Protein AF-A0A800F905-F1 (afdb_monomer_lite)

Foldseek 3Di:
DPDPVVLVVLLVVCCVQQNPVQALQWWKWKAAPQVLFIDTHRDSVSVSVVCVVSVVRHHIDIDQFTFGQVVQLVVQCVVPNDVPSPCRNTRGDLQGTFWHFFEKDDQFADDPPDPDPPHHPDLVVVVVVQVPDPDHFPDWDQDPGGTITGHGDPGIDGDPDPVVSVVVVVVNVVD

Sequence (175 aa):
MGNNADAAAVREFLQGTFGDAVTNKSQLVLWSARDKRSRWTSSIDEAVVAVGEISRISDPYYGCCLQDRDAAEEERKLRTGKDRAAMEFCRGYAATTRVVPGIWLDLDVANDSHEKLGLPTTMHDVQKILDALPLKPTWIVKTGGGLHVYWLFQEPWVLESDIERRRAAGLGQEW

pLDDT: mean 87.93, std 13.61, range [29.62, 98.75]

Radius of gyration: 17.07 Å; chains: 1; bounding box: 42×42×47 Å

Structure (mmCIF, N/CA/C/O backbone):
data_AF-A0A800F905-F1
#
_entry.id   AF-A0A800F905-F1
#
loop_
_atom_site.group_PDB
_atom_site.id
_atom_site.type_symbol
_atom_site.label_atom_id
_atom_site.label_alt_id
_atom_site.label_comp_id
_atom_site.label_asym_id
_atom_site.label_entity_id
_atom_site.label_seq_id
_atom_site.pdbx_PDB_ins_code
_atom_site.Cartn_x
_atom_site.Cartn_y
_atom_site.Cartn_z
_atom_site.occupancy
_atom_site.B_iso_or_equiv
_atom_site.auth_seq_id
_atom_site.auth_comp_id
_atom_site.auth_asym_id
_atom_site.auth_atom_id
_atom_site.pdbx_PDB_model_num
ATOM 1 N N . MET A 1 1 ? 12.543 23.864 -10.572 1.00 29.62 1 MET A N 1
ATOM 2 C CA . MET A 1 1 ? 11.575 23.544 -11.648 1.00 29.62 1 MET A CA 1
ATOM 3 C C . MET A 1 1 ? 11.191 22.056 -11.694 1.00 29.62 1 MET A C 1
ATOM 5 O O . MET A 1 1 ? 10.573 21.649 -12.663 1.00 29.62 1 MET A O 1
ATOM 9 N N . GLY A 1 2 ? 11.448 21.259 -10.646 1.00 44.59 2 GLY A N 1
ATOM 10 C CA . GLY A 1 2 ? 10.770 19.971 -10.439 1.00 44.59 2 GLY A CA 1
ATOM 11 C C . GLY A 1 2 ? 9.712 20.173 -9.361 1.00 44.59 2 GLY A C 1
ATOM 12 O O . GLY A 1 2 ? 10.080 20.560 -8.257 1.00 44.59 2 GLY A O 1
ATOM 13 N N . ASN A 1 3 ? 8.423 20.100 -9.707 1.00 53.03 3 ASN A N 1
ATOM 14 C CA . ASN A 1 3 ? 7.355 19.992 -8.697 1.00 53.03 3 ASN A CA 1
ATOM 15 C C . ASN A 1 3 ? 5.968 19.660 -9.276 1.00 53.03 3 ASN A C 1
ATOM 17 O O . ASN A 1 3 ? 5.145 19.111 -8.561 1.00 53.03 3 ASN A O 1
ATOM 21 N N . ASN A 1 4 ? 5.684 19.973 -10.548 1.00 53.94 4 ASN A N 1
ATOM 22 C CA . ASN A 1 4 ? 4.367 19.665 -11.139 1.00 53.94 4 ASN A CA 1
ATOM 23 C C . ASN A 1 4 ? 4.328 18.336 -11.904 1.00 53.94 4 ASN A C 1
ATOM 25 O O . ASN A 1 4 ? 3.322 17.637 -11.839 1.00 53.94 4 ASN A O 1
ATOM 29 N N . ALA A 1 5 ? 5.409 17.975 -12.605 1.00 55.31 5 ALA A N 1
ATOM 30 C CA . ALA A 1 5 ? 5.484 16.708 -13.337 1.00 55.31 5 ALA A CA 1
ATOM 31 C C . ALA A 1 5 ? 5.469 15.496 -12.387 1.00 55.31 5 ALA A C 1
ATOM 33 O O . ALA A 1 5 ? 4.749 14.534 -12.638 1.00 55.31 5 ALA A O 1
ATOM 34 N N . ASP A 1 6 ? 6.169 15.593 -11.252 1.00 80.75 6 ASP A N 1
ATOM 35 C CA . ASP A 1 6 ? 6.232 14.510 -10.264 1.00 80.75 6 ASP A CA 1
ATOM 36 C C . ASP A 1 6 ? 4.891 14.320 -9.543 1.00 80.75 6 ASP A C 1
ATOM 38 O O . ASP A 1 6 ? 4.430 13.197 -9.374 1.00 80.75 6 ASP A O 1
ATOM 42 N N . ALA A 1 7 ? 4.201 15.411 -9.189 1.00 88.12 7 ALA A N 1
ATOM 43 C CA . ALA A 1 7 ? 2.890 15.332 -8.544 1.00 88.12 7 ALA A CA 1
ATOM 44 C C . ALA A 1 7 ? 1.809 14.745 -9.471 1.00 88.12 7 ALA A C 1
ATOM 46 O O . ALA A 1 7 ? 0.952 13.988 -9.013 1.00 88.12 7 ALA A O 1
ATOM 47 N N . ALA A 1 8 ? 1.851 15.070 -10.768 1.00 93.75 8 ALA A N 1
ATOM 48 C CA . ALA A 1 8 ? 0.933 14.508 -11.756 1.00 93.75 8 ALA A CA 1
ATOM 49 C C . ALA A 1 8 ? 1.168 13.003 -11.959 1.00 93.75 8 ALA A C 1
ATOM 51 O O . ALA A 1 8 ? 0.205 12.242 -11.933 1.00 93.75 8 ALA A O 1
ATOM 52 N N . ALA A 1 9 ? 2.429 12.571 -12.073 1.00 92.25 9 ALA A N 1
ATOM 53 C CA . ALA A 1 9 ? 2.778 11.155 -12.199 1.00 92.25 9 ALA A CA 1
ATOM 54 C C . ALA A 1 9 ? 2.415 10.353 -10.936 1.00 92.25 9 ALA A C 1
ATOM 56 O O . ALA A 1 9 ? 1.844 9.269 -11.031 1.00 92.25 9 ALA A O 1
ATOM 57 N N . VAL A 1 10 ? 2.677 10.904 -9.743 1.00 94.75 10 VAL A N 1
ATOM 58 C CA . VAL A 1 10 ? 2.253 10.296 -8.468 1.00 94.75 10 VAL A CA 1
ATOM 59 C C . VAL A 1 10 ? 0.737 10.145 -8.430 1.00 94.75 10 VAL A C 1
ATOM 61 O O . VAL A 1 10 ? 0.235 9.079 -8.083 1.00 94.75 10 VAL A O 1
ATOM 64 N N . ARG A 1 11 ? -0.005 11.191 -8.805 1.00 97.38 11 ARG A N 1
ATOM 65 C CA . ARG A 1 11 ? -1.466 11.130 -8.863 1.00 97.38 11 ARG A CA 1
ATOM 66 C C . ARG A 1 11 ? -1.944 10.068 -9.839 1.00 97.38 11 ARG A C 1
ATOM 68 O O . ARG A 1 11 ? -2.805 9.286 -9.463 1.00 97.38 11 ARG A O 1
ATOM 75 N N . GLU A 1 12 ? -1.426 10.056 -11.062 1.00 97.06 12 GLU A N 1
ATOM 76 C CA . GLU A 1 12 ? -1.796 9.080 -12.090 1.00 97.06 12 GLU A CA 1
ATOM 77 C C . GLU A 1 12 ? -1.592 7.653 -11.580 1.00 97.06 12 GLU A C 1
ATOM 79 O O . GLU A 1 12 ? -2.511 6.839 -11.638 1.00 97.06 12 GLU A O 1
ATOM 84 N N . PHE A 1 13 ? -0.430 7.386 -10.986 1.00 96.50 13 PHE A N 1
ATOM 85 C CA . PHE A 1 13 ? -0.116 6.087 -10.414 1.00 96.50 13 PHE A CA 1
ATOM 86 C C . PHE A 1 13 ? -1.064 5.705 -9.264 1.00 96.50 13 PHE A C 1
ATOM 88 O O . PHE A 1 13 ? -1.644 4.618 -9.273 1.00 96.50 13 PHE A O 1
ATOM 95 N N . LEU A 1 14 ? -1.259 6.587 -8.276 1.00 97.31 14 LEU A N 1
ATOM 96 C CA . LEU A 1 14 ? -2.111 6.295 -7.118 1.00 97.31 14 LEU A CA 1
ATOM 97 C C . LEU A 1 14 ? -3.590 6.174 -7.511 1.00 97.31 14 LEU A C 1
ATOM 99 O O . LEU A 1 14 ? -4.277 5.272 -7.031 1.00 97.31 14 LEU A O 1
ATOM 103 N N . GLN A 1 15 ? -4.073 7.035 -8.410 1.00 97.75 15 GLN A N 1
ATOM 104 C CA . GLN A 1 15 ? -5.433 6.977 -8.948 1.00 97.75 15 GLN A CA 1
ATOM 105 C C . GLN A 1 15 ? -5.643 5.701 -9.767 1.00 97.75 15 GLN A C 1
ATOM 107 O O . GLN A 1 15 ? -6.670 5.050 -9.616 1.00 97.75 15 GLN A O 1
ATOM 112 N N . GLY A 1 16 ? -4.680 5.325 -10.608 1.00 97.12 16 GLY A N 1
ATOM 113 C CA . GLY A 1 16 ? -4.753 4.107 -11.411 1.00 97.12 16 GLY A CA 1
ATOM 114 C C . GLY A 1 16 ? -4.625 2.823 -10.591 1.00 97.12 16 GLY A C 1
ATOM 115 O O . GLY A 1 16 ? -5.140 1.792 -11.006 1.00 97.12 16 GLY A O 1
ATOM 116 N N . THR A 1 17 ? -3.959 2.876 -9.435 1.00 97.44 17 THR A N 1
ATOM 117 C CA . THR A 1 17 ? -3.766 1.715 -8.551 1.00 97.44 17 THR A CA 1
ATOM 118 C C . THR A 1 17 ? -4.917 1.527 -7.573 1.00 97.44 17 THR A C 1
ATOM 120 O O . THR A 1 17 ? -5.399 0.412 -7.397 1.00 97.44 17 THR A O 1
ATOM 123 N N . PHE A 1 18 ? -5.352 2.600 -6.915 1.00 97.62 18 PHE A N 1
ATOM 124 C CA . PHE A 1 18 ? -6.332 2.521 -5.831 1.00 97.62 18 PHE A CA 1
ATOM 125 C C . PHE A 1 18 ? -7.655 3.205 -6.172 1.00 97.62 18 PHE A C 1
ATOM 127 O O . PHE A 1 18 ? -8.706 2.745 -5.732 1.00 97.62 18 PHE A O 1
ATOM 134 N N . GLY A 1 19 ? -7.611 4.289 -6.948 1.00 95.50 19 GLY A N 1
ATOM 135 C CA . GLY A 1 19 ? -8.785 5.046 -7.372 1.00 95.50 19 GLY A CA 1
ATOM 136 C C . GLY A 1 19 ? -9.749 5.359 -6.229 1.00 95.50 19 GLY A C 1
ATOM 137 O O . GLY A 1 19 ? -9.341 5.766 -5.139 1.00 95.50 19 GLY A O 1
ATOM 138 N N . ASP A 1 20 ? -11.032 5.105 -6.473 1.00 96.31 20 ASP A N 1
ATOM 139 C CA . ASP A 1 20 ? -12.119 5.379 -5.526 1.00 96.31 20 ASP A CA 1
ATOM 140 C C . ASP A 1 20 ? -12.153 4.401 -4.339 1.00 96.31 20 ASP A C 1
ATOM 142 O O . ASP A 1 20 ? -12.958 4.560 -3.420 1.00 96.31 20 ASP A O 1
ATOM 146 N N . ALA A 1 21 ? -11.272 3.394 -4.317 1.00 97.88 21 ALA A N 1
ATOM 147 C CA . ALA A 1 21 ? -11.142 2.514 -3.165 1.00 97.88 21 ALA A CA 1
ATOM 148 C C . ALA A 1 21 ? -10.471 3.214 -1.976 1.00 97.88 21 ALA A C 1
ATOM 150 O O . ALA A 1 21 ? -10.609 2.727 -0.853 1.00 97.88 21 ALA A O 1
ATOM 151 N N . VAL A 1 22 ? -9.765 4.337 -2.177 1.00 98.56 22 VAL A N 1
ATOM 152 C CA . VAL A 1 22 ? -9.232 5.140 -1.066 1.00 98.56 22 VAL A CA 1
ATOM 153 C C . VAL A 1 22 ? -10.368 5.931 -0.433 1.00 98.56 22 VAL A C 1
ATOM 155 O O . VAL A 1 22 ? -10.922 6.843 -1.040 1.00 98.56 22 VAL A O 1
ATOM 158 N N . THR A 1 23 ? -10.716 5.574 0.801 1.00 98.25 23 THR A N 1
ATOM 159 C CA . THR A 1 23 ? -11.809 6.205 1.549 1.00 98.25 23 THR A CA 1
ATOM 160 C C . THR A 1 23 ? -11.447 6.342 3.025 1.00 98.25 23 THR A C 1
ATOM 162 O O . THR A 1 23 ? -10.411 5.860 3.487 1.00 98.25 23 THR A O 1
ATOM 165 N N . ASN A 1 24 ? -12.341 6.924 3.823 1.00 97.12 24 ASN A N 1
ATOM 166 C CA . ASN A 1 24 ? -12.203 6.918 5.279 1.00 97.12 24 ASN A CA 1
ATOM 167 C C . ASN A 1 24 ? -12.206 5.503 5.894 1.00 97.12 24 ASN A C 1
ATOM 169 O O . ASN A 1 24 ? -11.619 5.334 6.960 1.00 97.12 24 ASN A O 1
ATOM 173 N N . LYS A 1 25 ? -12.811 4.506 5.231 1.00 97.00 25 LYS A N 1
ATOM 174 C CA . LYS A 1 25 ? -12.868 3.096 5.671 1.00 97.00 25 LYS A CA 1
ATOM 175 C C . LYS A 1 25 ? -11.737 2.225 5.111 1.00 97.00 25 LYS A C 1
ATOM 177 O O . LYS A 1 25 ? -11.562 1.090 5.543 1.00 97.00 25 LYS A O 1
ATOM 182 N N . SER A 1 26 ? -11.004 2.728 4.125 1.00 98.00 26 SER A N 1
ATOM 183 C CA . SER A 1 26 ? -9.951 2.011 3.402 1.00 98.00 26 SER A CA 1
ATOM 184 C C . SER A 1 26 ? -8.860 3.007 3.036 1.00 98.00 26 SER A C 1
ATOM 186 O O . SER A 1 26 ? -8.862 3.603 1.962 1.00 98.00 26 SER A O 1
ATOM 188 N N . GLN A 1 27 ? -7.947 3.227 3.974 1.00 98.69 27 GLN A N 1
ATOM 189 C CA . GLN A 1 27 ? -6.967 4.304 3.904 1.00 98.69 27 GLN A CA 1
ATOM 190 C C . GLN A 1 27 ? -5.662 3.834 3.270 1.00 98.69 27 GLN A C 1
ATOM 192 O O . GLN A 1 27 ? -5.180 2.728 3.540 1.00 98.69 27 GLN A O 1
ATOM 197 N N . LEU A 1 28 ? -5.068 4.701 2.453 1.00 98.75 28 LEU A N 1
ATOM 198 C CA . LEU A 1 28 ? -3.720 4.512 1.934 1.00 98.75 28 LEU A CA 1
ATOM 199 C C . LEU A 1 28 ? -2.720 5.008 2.977 1.00 98.75 28 LEU A C 1
ATOM 201 O O . LEU A 1 28 ? -2.831 6.130 3.482 1.00 98.75 28 LEU A O 1
ATOM 205 N N . VAL A 1 29 ? -1.731 4.172 3.289 1.00 98.50 29 VAL A N 1
ATOM 206 C CA . VAL A 1 29 ? -0.698 4.498 4.273 1.00 98.50 29 VAL A CA 1
ATOM 207 C C . VAL A 1 29 ? 0.613 4.806 3.568 1.00 98.50 29 VAL A C 1
ATOM 209 O O . VAL A 1 29 ? 1.159 3.958 2.867 1.00 98.50 29 VAL A O 1
ATOM 212 N N . LEU A 1 30 ? 1.131 6.009 3.791 1.00 98.00 30 LEU A N 1
ATOM 213 C CA . LEU A 1 30 ? 2.435 6.459 3.317 1.00 98.00 30 LEU A CA 1
ATOM 214 C C . LEU A 1 30 ? 3.435 6.443 4.467 1.00 98.00 30 LEU A C 1
ATOM 216 O O . LEU A 1 30 ? 3.068 6.738 5.601 1.00 98.00 30 LEU A O 1
ATOM 220 N N . TRP A 1 31 ? 4.698 6.126 4.211 1.00 97.19 31 TRP A N 1
ATOM 221 C CA . TRP A 1 31 ? 5.725 6.023 5.245 1.00 97.19 31 TRP A CA 1
ATOM 222 C C . TRP A 1 31 ? 7.027 6.702 4.825 1.00 97.19 31 TRP A C 1
ATOM 224 O O . TRP A 1 31 ? 7.411 6.666 3.659 1.00 97.19 31 TRP A O 1
ATOM 234 N N . SER A 1 32 ? 7.712 7.307 5.796 1.00 94.62 32 SER A N 1
ATOM 235 C CA . SER A 1 32 ? 9.020 7.938 5.614 1.00 94.62 32 SER A CA 1
ATOM 236 C C . SER A 1 32 ? 10.083 7.201 6.423 1.00 94.62 32 SER A C 1
ATOM 238 O O . SER A 1 32 ? 9.928 6.974 7.627 1.00 94.62 32 SER A O 1
ATOM 240 N N . ALA A 1 33 ? 11.202 6.872 5.776 1.00 90.50 33 ALA A N 1
ATOM 241 C CA . ALA A 1 33 ? 12.331 6.225 6.440 1.00 90.50 33 ALA A CA 1
ATOM 242 C C . ALA A 1 33 ? 13.101 7.168 7.369 1.00 90.50 33 ALA A C 1
ATOM 244 O O . ALA A 1 33 ? 13.677 6.719 8.364 1.00 90.50 33 ALA A O 1
ATOM 245 N N . ARG A 1 34 ? 13.087 8.475 7.078 1.00 93.75 34 ARG A N 1
ATOM 246 C CA . ARG A 1 34 ? 13.849 9.480 7.827 1.00 93.75 34 ARG A CA 1
ATOM 247 C C . ARG A 1 34 ? 13.300 9.698 9.229 1.00 93.75 34 ARG A C 1
ATOM 249 O O . ARG A 1 34 ? 14.067 9.696 10.187 1.00 93.75 34 ARG A O 1
ATOM 256 N N . ASP A 1 35 ? 11.990 9.893 9.345 1.00 94.00 35 ASP A N 1
ATOM 257 C CA . ASP A 1 35 ? 11.307 10.129 10.626 1.00 94.00 35 ASP A CA 1
ATOM 258 C C . ASP A 1 35 ? 10.620 8.874 11.189 1.00 94.00 35 ASP A C 1
ATOM 260 O O . ASP A 1 35 ? 10.149 8.883 12.327 1.00 94.00 35 ASP A O 1
ATOM 264 N N . LYS A 1 36 ? 10.592 7.786 10.407 1.00 94.25 36 LYS A N 1
ATOM 265 C CA . LYS A 1 36 ? 9.932 6.512 10.716 1.00 94.25 36 LYS A CA 1
ATOM 266 C C . LYS A 1 36 ? 8.427 6.647 10.954 1.00 94.25 36 LYS A C 1
ATOM 268 O O . LYS A 1 36 ? 7.844 5.759 11.583 1.00 94.25 36 LYS A O 1
ATOM 273 N N . ARG A 1 37 ? 7.788 7.696 10.426 1.00 95.19 37 ARG A N 1
ATOM 274 C CA . ARG A 1 37 ? 6.364 7.979 10.636 1.00 95.19 37 ARG A CA 1
ATOM 275 C C . ARG A 1 37 ? 5.502 7.675 9.413 1.00 95.19 37 ARG A C 1
ATOM 277 O O . ARG A 1 37 ? 5.937 7.776 8.267 1.00 95.19 37 ARG A O 1
ATOM 284 N N . SER A 1 38 ? 4.251 7.341 9.691 1.00 96.75 38 SER A N 1
ATOM 285 C CA . SER A 1 38 ? 3.213 6.941 8.750 1.00 96.75 38 SER A CA 1
ATOM 286 C C . SER A 1 38 ? 2.170 8.050 8.624 1.00 96.75 38 SER A C 1
ATOM 288 O O . SER A 1 38 ? 1.746 8.616 9.632 1.00 96.75 38 SER A O 1
ATOM 290 N N . ARG A 1 39 ? 1.751 8.356 7.396 1.00 97.19 39 ARG A N 1
ATOM 291 C CA . ARG A 1 39 ? 0.643 9.256 7.072 1.00 97.19 39 ARG A CA 1
ATOM 292 C C . ARG A 1 39 ? -0.493 8.402 6.539 1.00 97.19 39 ARG A C 1
ATOM 294 O O . ARG A 1 39 ? -0.333 7.706 5.542 1.00 97.19 39 ARG A O 1
ATOM 301 N N . TRP A 1 40 ? -1.612 8.433 7.242 1.00 98.12 40 TRP A N 1
ATOM 302 C CA . TRP A 1 40 ? -2.829 7.732 6.863 1.00 98.12 40 TRP A CA 1
ATOM 303 C C . TRP A 1 40 ? -3.710 8.699 6.084 1.00 98.12 40 TRP A C 1
ATOM 305 O O . TRP A 1 40 ? -4.043 9.762 6.607 1.00 98.12 40 TRP A O 1
ATOM 315 N N . THR A 1 41 ? -4.037 8.346 4.846 1.00 98.50 41 THR A N 1
ATOM 316 C CA . THR A 1 41 ? -4.735 9.221 3.898 1.00 98.50 41 THR A CA 1
ATOM 317 C C . THR A 1 41 ? -6.022 8.568 3.425 1.00 98.50 41 THR A C 1
ATOM 319 O O . THR A 1 41 ? -6.086 7.355 3.216 1.00 98.50 41 THR A O 1
ATOM 322 N N . SER A 1 42 ? -7.065 9.378 3.309 1.00 98.31 42 SER A N 1
ATOM 323 C CA . SER A 1 42 ? -8.432 8.957 2.999 1.00 98.31 42 SER A CA 1
ATOM 324 C C . SER A 1 42 ? -8.891 9.377 1.604 1.00 98.31 42 SER A C 1
ATOM 326 O O . SER A 1 42 ? -10.009 9.060 1.209 1.00 98.31 42 SER A O 1
ATOM 328 N N . SER A 1 43 ? -8.019 10.047 0.849 1.00 98.50 43 SER A N 1
ATOM 329 C CA . SER A 1 43 ? -8.216 10.397 -0.555 1.00 98.50 43 SER A CA 1
ATOM 330 C C . SER A 1 43 ? -6.883 10.430 -1.310 1.00 98.50 43 SER A C 1
ATOM 332 O O . SER A 1 43 ? -5.810 10.557 -0.712 1.00 98.50 43 SER A O 1
ATOM 334 N N . ILE A 1 44 ? -6.950 10.365 -2.642 1.00 98.38 44 ILE A N 1
ATOM 335 C CA . ILE A 1 44 ? -5.774 10.519 -3.511 1.00 98.38 44 ILE A CA 1
ATOM 336 C C . ILE A 1 44 ? -5.154 11.917 -3.372 1.00 98.38 44 ILE A C 1
ATOM 338 O O . ILE A 1 44 ? -3.934 12.048 -3.411 1.00 98.38 44 ILE A O 1
ATOM 342 N N . ASP A 1 45 ? -5.961 12.957 -3.149 1.00 98.00 45 ASP A N 1
ATOM 343 C CA . ASP A 1 45 ? -5.464 14.323 -2.936 1.00 98.00 45 ASP A CA 1
ATOM 344 C C . ASP A 1 45 ? -4.594 14.422 -1.682 1.00 98.00 45 ASP A C 1
ATOM 346 O O . ASP A 1 45 ? -3.475 14.939 -1.740 1.00 98.00 45 ASP A O 1
ATOM 350 N N . GLU A 1 46 ? -5.073 13.870 -0.564 1.00 98.12 46 GLU A N 1
ATOM 351 C CA . GLU A 1 46 ? -4.301 13.787 0.678 1.00 98.12 46 GLU A CA 1
ATOM 352 C C . GLU A 1 46 ? -3.010 12.987 0.479 1.00 98.12 46 GLU A C 1
ATOM 354 O O . GLU A 1 46 ? -1.950 13.392 0.959 1.00 98.12 46 GLU A O 1
ATOM 359 N N . ALA A 1 47 ? -3.079 11.878 -0.264 1.00 98.19 47 ALA A N 1
ATOM 360 C CA . ALA A 1 47 ? -1.916 11.052 -0.561 1.00 98.19 47 ALA A CA 1
ATOM 361 C C . ALA A 1 47 ? -0.858 11.806 -1.377 1.00 98.19 47 ALA A C 1
ATOM 363 O O . ALA A 1 47 ? 0.319 11.780 -1.020 1.00 98.19 47 ALA A O 1
ATOM 364 N N . VAL A 1 48 ? -1.254 12.531 -2.426 1.00 97.88 48 VAL A N 1
ATOM 365 C CA . VAL A 1 48 ? -0.330 13.328 -3.253 1.00 97.88 48 VAL A CA 1
ATOM 366 C C . VAL A 1 48 ? 0.354 14.415 -2.419 1.00 97.88 48 VAL A C 1
ATOM 368 O O . VAL A 1 48 ? 1.569 14.598 -2.525 1.00 97.88 48 VAL A O 1
ATOM 371 N N . VAL A 1 49 ? -0.393 15.105 -1.550 1.00 97.31 49 VAL A N 1
ATOM 372 C CA . VAL A 1 49 ? 0.177 16.106 -0.633 1.00 97.31 49 VAL A CA 1
ATOM 373 C C . VAL A 1 49 ? 1.190 15.458 0.311 1.00 97.31 49 VAL A C 1
ATOM 375 O O . VAL A 1 49 ? 2.325 15.927 0.405 1.00 97.31 49 VAL A O 1
ATOM 378 N N . ALA A 1 50 ? 0.822 14.350 0.953 1.00 97.12 50 ALA A N 1
ATOM 379 C CA . ALA A 1 50 ? 1.691 13.647 1.890 1.00 97.12 50 ALA A CA 1
ATOM 380 C C . ALA A 1 50 ? 2.955 13.079 1.217 1.00 97.12 50 ALA A C 1
ATOM 382 O O . ALA A 1 50 ? 4.035 13.138 1.806 1.00 97.12 50 ALA A O 1
ATOM 383 N N . VAL A 1 51 ? 2.867 12.593 -0.026 1.00 96.88 51 VAL A N 1
ATOM 384 C CA . VAL A 1 51 ? 4.043 12.211 -0.830 1.00 96.88 51 VAL A CA 1
ATOM 385 C C . VAL A 1 51 ? 4.964 13.413 -1.035 1.00 96.88 51 VAL A C 1
ATOM 387 O O . VAL A 1 51 ? 6.171 13.297 -0.816 1.00 96.88 51 VAL A O 1
ATOM 390 N N . GLY A 1 52 ? 4.419 14.577 -1.398 1.00 95.69 52 GLY A N 1
ATOM 391 C CA . GLY A 1 52 ? 5.197 15.806 -1.572 1.00 95.69 52 GLY A CA 1
ATOM 392 C C . GLY A 1 52 ? 5.870 16.286 -0.281 1.00 95.69 52 GLY A C 1
ATOM 393 O O . GLY A 1 52 ? 7.000 16.771 -0.317 1.00 95.69 52 GLY A O 1
ATOM 394 N N . GLU A 1 53 ? 5.216 16.125 0.869 1.00 95.06 53 GLU A N 1
ATOM 395 C CA . GLU A 1 53 ? 5.799 16.429 2.180 1.00 95.06 53 GLU A CA 1
ATOM 396 C C . GLU A 1 53 ? 6.929 15.468 2.549 1.00 95.06 53 GLU A C 1
ATOM 398 O O . GLU A 1 53 ? 8.002 15.918 2.957 1.00 95.06 53 GLU A O 1
ATOM 403 N N . ILE A 1 54 ? 6.713 14.160 2.375 1.00 95.62 54 ILE A N 1
ATOM 404 C CA . ILE A 1 54 ? 7.733 13.142 2.646 1.00 95.62 54 ILE A CA 1
ATOM 405 C C . ILE A 1 54 ? 8.948 13.361 1.744 1.00 95.62 54 ILE A C 1
ATOM 407 O O . ILE A 1 54 ? 10.067 13.370 2.248 1.00 95.62 54 ILE A O 1
ATOM 411 N N . SER A 1 55 ? 8.733 13.641 0.457 1.00 93.94 55 SER A N 1
ATOM 412 C CA . SER A 1 55 ? 9.800 13.841 -0.538 1.00 93.94 55 SER A CA 1
ATOM 413 C C . SER A 1 55 ? 10.766 14.982 -0.188 1.00 93.94 55 SER A C 1
ATOM 415 O O . SER A 1 55 ? 11.877 15.036 -0.707 1.00 93.94 55 SER A O 1
ATOM 417 N N . ARG A 1 56 ? 10.389 15.898 0.719 1.00 93.25 56 ARG A N 1
ATOM 418 C CA . ARG A 1 56 ? 11.290 16.948 1.235 1.00 93.25 56 ARG A CA 1
ATOM 419 C C . ARG A 1 56 ? 12.303 16.432 2.258 1.00 93.25 56 ARG A C 1
ATOM 421 O O . ARG A 1 56 ? 13.273 17.132 2.540 1.00 93.25 56 ARG A O 1
ATOM 428 N N . ILE A 1 57 ? 12.060 15.265 2.855 1.00 91.50 57 ILE A N 1
ATOM 429 C CA . ILE A 1 57 ? 12.856 14.715 3.963 1.00 91.50 57 ILE A CA 1
ATOM 430 C C . ILE A 1 57 ? 13.373 13.291 3.712 1.00 91.50 57 ILE A C 1
ATOM 432 O O . ILE A 1 57 ? 14.351 12.896 4.351 1.00 91.50 57 ILE A O 1
ATOM 436 N N . SER A 1 58 ? 12.736 12.519 2.830 1.00 92.38 58 SER A N 1
ATOM 437 C CA . SER A 1 58 ? 13.150 11.173 2.420 1.00 92.38 58 SER A CA 1
ATOM 438 C C . SER A 1 58 ? 12.400 10.693 1.186 1.00 92.38 58 SER A C 1
ATOM 440 O O . SER A 1 58 ? 11.385 11.270 0.809 1.00 92.38 58 SER A O 1
ATOM 442 N N . ASP A 1 59 ? 12.806 9.543 0.657 1.00 90.25 59 ASP A N 1
ATOM 443 C CA . ASP A 1 59 ? 11.987 8.820 -0.310 1.00 90.25 59 ASP A CA 1
ATOM 444 C C . ASP A 1 59 ? 10.650 8.383 0.326 1.00 90.25 59 ASP A C 1
ATOM 446 O O . ASP A 1 59 ? 10.639 7.886 1.465 1.00 90.25 59 ASP A O 1
ATOM 450 N N . PRO A 1 60 ? 9.516 8.600 -0.364 1.00 92.94 60 PRO A N 1
ATOM 451 C CA . PRO A 1 60 ? 8.203 8.167 0.088 1.00 92.94 60 PRO A CA 1
ATOM 452 C C .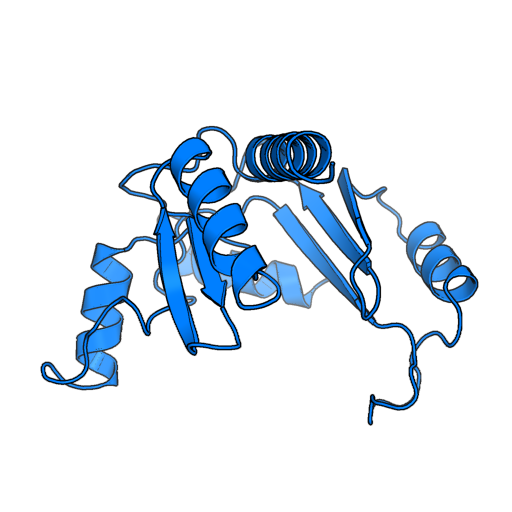 PRO A 1 60 ? 7.972 6.683 -0.199 1.00 92.94 60 PRO A C 1
ATOM 454 O O . PRO A 1 60 ? 8.181 6.203 -1.309 1.00 92.94 60 PRO A O 1
ATOM 457 N N . TYR A 1 61 ? 7.455 5.971 0.800 1.00 93.12 61 TYR A N 1
ATOM 458 C CA . TYR A 1 61 ? 6.964 4.600 0.670 1.00 93.12 61 TYR A CA 1
ATOM 459 C C . TYR A 1 61 ? 5.446 4.585 0.815 1.00 93.12 61 TYR A C 1
ATOM 461 O O . TYR A 1 61 ? 4.881 5.442 1.495 1.00 93.12 61 TYR A O 1
ATOM 469 N N . TYR A 1 62 ? 4.786 3.581 0.247 1.00 95.69 62 TYR A N 1
ATOM 470 C CA . TYR A 1 62 ? 3.345 3.384 0.381 1.00 95.69 62 TYR A CA 1
ATOM 471 C C . TYR A 1 62 ? 3.012 1.917 0.648 1.00 95.69 62 TYR A C 1
ATOM 473 O O . TYR A 1 62 ? 3.745 1.009 0.257 1.00 95.69 62 TYR A O 1
ATOM 481 N N . GLY A 1 63 ? 1.902 1.680 1.342 1.00 95.62 63 GLY A N 1
ATOM 482 C CA . GLY A 1 63 ? 1.335 0.347 1.489 1.00 95.62 63 GLY A CA 1
ATOM 483 C C . GLY A 1 63 ? 0.714 -0.119 0.175 1.00 95.62 63 GLY A C 1
ATOM 484 O O . GLY A 1 63 ? -0.091 0.596 -0.412 1.00 95.62 63 GLY A O 1
ATOM 485 N N . CYS A 1 64 ? 1.044 -1.335 -0.266 1.00 95.44 64 CYS A N 1
ATOM 486 C CA . CYS A 1 64 ? 0.458 -1.926 -1.477 1.00 95.44 64 CYS A CA 1
ATOM 487 C C . CYS A 1 64 ? -1.022 -2.318 -1.309 1.00 95.44 64 CYS A C 1
ATOM 489 O O . CYS A 1 64 ? -1.703 -2.581 -2.293 1.00 95.44 64 CYS A O 1
ATOM 491 N N . CYS A 1 65 ? -1.531 -2.315 -0.074 1.00 97.50 65 CYS A N 1
ATOM 492 C CA . CYS A 1 65 ? -2.930 -2.573 0.246 1.00 97.50 65 CYS A CA 1
ATOM 493 C C . CYS A 1 65 ? -3.496 -1.456 1.127 1.00 97.50 65 CYS A C 1
ATOM 495 O O . CYS A 1 65 ? -2.788 -0.912 1.981 1.00 97.50 65 CYS A O 1
ATOM 497 N N . LEU A 1 66 ? -4.791 -1.176 0.977 1.00 98.62 66 LEU A N 1
ATOM 498 C CA . LEU A 1 66 ? -5.493 -0.213 1.824 1.00 98.62 66 LEU A CA 1
ATOM 499 C C . LEU A 1 66 ? -5.855 -0.845 3.168 1.00 98.62 66 LEU A C 1
ATOM 501 O O . LEU A 1 66 ? -6.160 -2.039 3.251 1.00 98.62 66 LEU A O 1
ATOM 505 N N . GLN A 1 67 ? -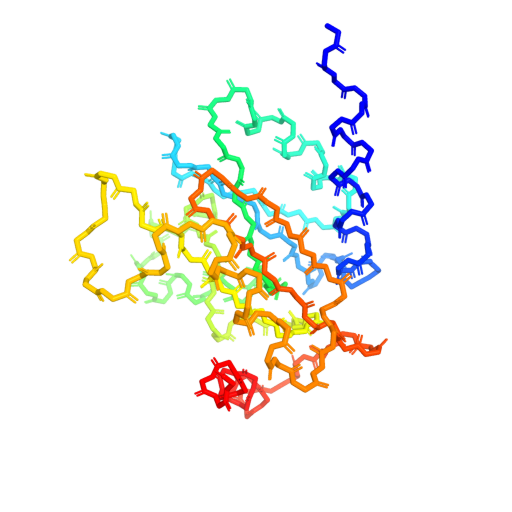5.836 -0.033 4.217 1.00 98.56 67 GLN A N 1
ATOM 506 C CA . GLN A 1 67 ? -5.992 -0.472 5.600 1.00 98.56 67 GLN A CA 1
ATOM 507 C C . GLN A 1 67 ? -7.268 0.093 6.225 1.00 98.56 67 GLN A C 1
ATOM 509 O O . GLN A 1 67 ? -7.637 1.243 5.984 1.00 98.56 67 GLN A O 1
ATOM 514 N N . ASP A 1 68 ? -7.903 -0.701 7.079 1.00 98.12 68 ASP A N 1
ATOM 515 C CA . ASP A 1 68 ? -8.872 -0.207 8.052 1.00 98.12 68 ASP A CA 1
ATOM 516 C C . ASP A 1 68 ? -8.101 0.411 9.229 1.00 98.12 68 ASP A C 1
ATOM 518 O O . ASP A 1 68 ? -7.357 -0.275 9.938 1.00 98.12 68 ASP A O 1
ATOM 522 N N . ARG A 1 69 ? -8.229 1.731 9.399 1.00 96.94 69 ARG A N 1
ATOM 523 C CA . ARG A 1 69 ? -7.483 2.484 10.413 1.00 96.94 69 ARG A CA 1
ATOM 524 C C . ARG A 1 69 ? -7.922 2.144 11.830 1.00 96.94 69 ARG A C 1
ATOM 526 O O . ARG A 1 69 ? -7.056 2.014 12.694 1.00 96.94 69 ARG A O 1
ATOM 533 N N . ASP A 1 70 ? -9.220 1.999 12.057 1.00 95.69 70 ASP A N 1
ATOM 534 C CA . ASP A 1 70 ? -9.763 1.740 13.389 1.00 95.69 70 ASP A CA 1
ATOM 535 C C . ASP A 1 70 ? -9.366 0.327 13.827 1.00 95.69 70 ASP A C 1
ATOM 537 O O . ASP A 1 70 ? -8.846 0.132 14.929 1.00 95.69 70 ASP A O 1
ATOM 541 N N . ALA A 1 71 ? -9.474 -0.651 12.920 1.00 95.88 71 ALA A N 1
ATOM 542 C CA . ALA A 1 71 ? -8.984 -2.003 13.171 1.00 95.88 71 ALA A CA 1
ATOM 543 C C . ALA A 1 71 ? -7.463 -2.028 13.415 1.00 95.88 71 ALA A C 1
ATOM 545 O O . ALA A 1 71 ? -6.993 -2.733 14.308 1.00 95.88 71 ALA A O 1
ATOM 546 N N . ALA A 1 72 ? -6.679 -1.249 12.659 1.00 95.88 72 ALA A N 1
ATOM 547 C CA . ALA A 1 72 ? -5.231 -1.129 12.860 1.00 95.88 72 ALA A CA 1
ATOM 548 C C . ALA A 1 72 ? -4.860 -0.492 14.200 1.00 95.88 72 ALA A C 1
ATOM 550 O O . ALA A 1 72 ? -3.851 -0.877 14.797 1.00 95.88 72 ALA A O 1
ATOM 551 N N . GLU A 1 73 ? -5.651 0.458 14.686 1.00 94.44 73 GLU A N 1
ATOM 552 C CA . GLU A 1 73 ? -5.445 1.060 15.997 1.00 94.44 73 GLU A CA 1
ATOM 553 C C . GLU A 1 73 ? -5.710 0.052 17.122 1.00 94.44 73 GLU A C 1
ATOM 555 O O . GLU A 1 73 ? -4.875 -0.097 18.020 1.00 94.44 73 GLU A O 1
ATOM 560 N N . GLU A 1 74 ? -6.817 -0.687 17.049 1.00 93.69 74 GLU A N 1
ATOM 561 C CA . GLU A 1 74 ? -7.143 -1.731 18.027 1.00 93.69 74 GLU A CA 1
ATOM 562 C C . GLU A 1 74 ? -6.110 -2.865 18.016 1.00 93.69 74 GLU A C 1
ATOM 564 O O . GLU A 1 74 ? -5.569 -3.226 19.065 1.00 93.69 74 GLU A O 1
ATOM 569 N N . GLU A 1 75 ? -5.725 -3.352 16.835 1.00 94.12 75 GLU A N 1
ATOM 570 C CA . GLU A 1 75 ? -4.681 -4.371 16.684 1.00 94.12 75 GLU A CA 1
ATOM 571 C C . GLU A 1 75 ? -3.336 -3.891 17.255 1.00 94.12 75 GLU A C 1
ATOM 573 O O . GLU A 1 75 ? -2.611 -4.640 17.919 1.00 94.12 75 GLU A O 1
ATOM 578 N N . ARG A 1 76 ? -2.998 -2.610 17.066 1.00 92.50 76 ARG A N 1
ATOM 579 C CA . ARG A 1 76 ? -1.790 -2.026 17.653 1.00 92.50 76 ARG A CA 1
ATOM 580 C C . ARG A 1 76 ? -1.868 -1.963 19.173 1.00 92.50 76 ARG A C 1
ATOM 582 O O . ARG A 1 76 ? -0.898 -2.347 19.829 1.00 92.50 76 ARG A O 1
ATOM 589 N N . LYS A 1 77 ? -2.988 -1.499 19.740 1.00 91.56 77 LYS A N 1
ATOM 590 C CA . LYS A 1 77 ? -3.202 -1.446 21.199 1.00 91.56 77 LYS A CA 1
ATOM 591 C C . LYS A 1 77 ? -3.020 -2.826 21.825 1.00 91.56 77 LYS A C 1
ATOM 593 O O . LYS A 1 77 ? -2.346 -2.931 22.851 1.00 91.56 77 LYS A O 1
ATOM 598 N N . LEU A 1 78 ? -3.551 -3.869 21.184 1.00 90.69 78 LEU A N 1
ATOM 599 C CA . LEU A 1 78 ? -3.381 -5.260 21.611 1.00 90.69 78 LEU A CA 1
ATOM 600 C C . LEU A 1 78 ? -1.909 -5.701 21.577 1.00 90.69 78 LEU A C 1
ATOM 602 O O . LEU A 1 78 ? -1.446 -6.359 22.506 1.00 90.69 78 LEU A O 1
ATOM 606 N N . ARG A 1 79 ? -1.151 -5.307 20.546 1.00 89.81 79 ARG A N 1
ATOM 607 C CA . ARG A 1 79 ? 0.257 -5.710 20.367 1.00 89.81 79 ARG A CA 1
ATOM 608 C C . ARG A 1 79 ?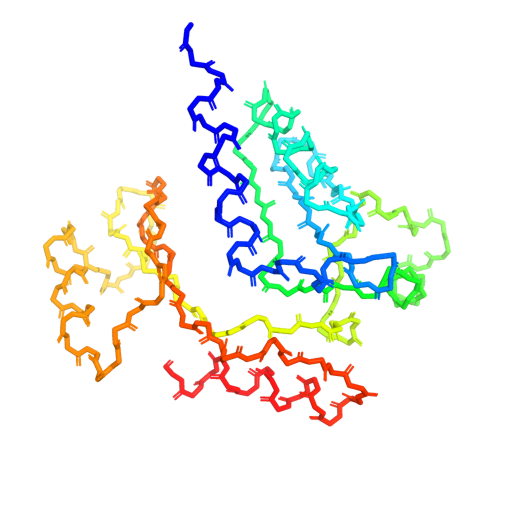 1.259 -4.946 21.231 1.00 89.81 79 ARG A C 1
ATOM 610 O O . ARG A 1 79 ? 2.274 -5.519 21.614 1.00 89.81 79 ARG A O 1
ATOM 617 N N . THR A 1 80 ? 1.041 -3.655 21.486 1.00 85.94 80 THR A N 1
ATOM 618 C CA . THR A 1 80 ? 2.049 -2.777 22.120 1.00 85.94 80 THR A CA 1
ATOM 619 C C . THR A 1 80 ? 1.660 -2.254 23.500 1.00 85.94 80 THR A C 1
ATOM 621 O O . THR A 1 80 ? 2.475 -1.583 24.135 1.00 85.94 80 THR A O 1
ATOM 624 N N . GLY A 1 81 ? 0.429 -2.513 23.948 1.00 78.81 81 GLY A N 1
ATOM 625 C CA . GLY A 1 81 ? -0.174 -1.847 25.103 1.00 78.81 81 GLY A CA 1
ATOM 626 C C . GLY A 1 81 ? -0.663 -0.428 24.774 1.00 78.81 81 GLY A C 1
ATOM 627 O O . GLY A 1 81 ? -0.228 0.190 23.796 1.00 78.81 81 GLY A O 1
ATOM 628 N N . LYS A 1 82 ? -1.587 0.091 25.600 1.00 66.38 82 LYS A N 1
ATOM 629 C CA . LYS A 1 82 ? -2.320 1.354 25.362 1.00 66.38 82 LYS A CA 1
ATOM 630 C C . LYS A 1 82 ? -1.412 2.587 25.234 1.00 66.38 82 LYS A C 1
ATOM 632 O O . LYS A 1 82 ? -1.678 3.438 24.392 1.00 66.38 82 LYS A O 1
ATOM 637 N N . ASP A 1 83 ? -0.304 2.639 25.972 1.00 58.81 83 ASP A N 1
ATOM 638 C CA . ASP A 1 83 ? 0.574 3.821 26.041 1.00 58.81 83 ASP A CA 1
ATOM 639 C C . ASP A 1 83 ? 1.504 3.993 24.819 1.00 58.81 83 ASP A C 1
ATOM 641 O O . ASP A 1 83 ? 2.206 4.997 24.706 1.00 58.81 83 ASP A O 1
ATOM 645 N N . ARG A 1 84 ? 1.525 3.034 23.875 1.00 58.72 84 ARG A N 1
ATOM 646 C CA . ARG A 1 84 ? 2.388 3.056 22.668 1.00 58.72 84 ARG A CA 1
ATOM 647 C C . ARG A 1 84 ? 1.609 3.023 21.341 1.00 58.72 84 ARG A C 1
ATOM 649 O O . ARG A 1 84 ? 2.195 2.817 20.270 1.00 58.72 84 ARG A O 1
ATOM 656 N N . ALA A 1 85 ? 0.299 3.269 21.387 1.00 66.38 85 ALA A N 1
ATOM 657 C CA . ALA A 1 85 ? -0.626 3.119 20.259 1.00 66.38 85 ALA A CA 1
ATOM 658 C C . ALA A 1 85 ? -0.677 4.314 19.280 1.00 66.38 85 ALA A C 1
ATOM 660 O O . ALA A 1 85 ? -1.674 4.513 18.595 1.00 66.38 85 ALA A O 1
ATOM 661 N N . ALA A 1 86 ? 0.384 5.119 19.173 1.00 86.38 86 ALA A N 1
ATOM 662 C CA . ALA A 1 86 ? 0.387 6.241 18.238 1.00 86.38 86 ALA A CA 1
ATOM 663 C C . ALA A 1 86 ? 0.378 5.745 16.778 1.00 86.38 86 ALA A C 1
ATOM 665 O O . ALA A 1 86 ? 1.313 5.076 16.319 1.00 86.38 86 ALA A O 1
ATOM 666 N N . MET A 1 87 ? -0.686 6.090 16.045 1.00 91.88 87 MET A N 1
ATOM 667 C CA . MET A 1 87 ? -0.908 5.651 14.661 1.00 91.88 87 MET A CA 1
ATOM 668 C C . MET A 1 87 ? 0.127 6.184 13.670 1.00 91.88 87 MET A C 1
ATOM 670 O O . MET A 1 87 ? 0.381 5.548 12.651 1.00 91.88 87 MET A O 1
ATOM 674 N N . GLU A 1 88 ? 0.821 7.273 14.006 1.00 93.19 88 GLU A N 1
ATOM 675 C CA . GLU A 1 88 ? 1.959 7.753 13.220 1.00 93.19 88 GLU A CA 1
ATOM 676 C C . GLU A 1 88 ? 3.126 6.755 13.183 1.00 93.19 88 GLU A C 1
ATOM 678 O O . GLU A 1 88 ? 3.974 6.849 12.312 1.00 93.19 88 GLU A O 1
ATOM 683 N N . PHE A 1 89 ? 3.175 5.745 14.051 1.00 91.88 89 PHE A N 1
ATOM 684 C CA . PHE A 1 89 ? 4.174 4.671 13.980 1.00 91.88 89 PHE A CA 1
ATOM 685 C C . PHE A 1 89 ? 3.568 3.337 13.516 1.00 91.88 89 PHE A C 1
ATOM 687 O O . PHE A 1 89 ? 4.205 2.287 13.652 1.00 91.88 89 PHE A O 1
ATOM 694 N N . CYS A 1 90 ? 2.328 3.351 13.014 1.00 94.12 90 CYS A N 1
ATOM 695 C CA . CYS A 1 90 ? 1.580 2.191 12.533 1.00 94.12 90 CYS A CA 1
ATOM 696 C C . CYS A 1 90 ? 1.414 2.242 11.018 1.00 94.12 90 CYS A C 1
ATOM 698 O O . CYS A 1 90 ? 0.982 3.259 10.485 1.00 94.12 90 CYS A O 1
ATOM 700 N N . ARG A 1 91 ? 1.698 1.123 10.345 1.00 95.31 91 ARG A N 1
ATOM 701 C CA . ARG A 1 91 ? 1.513 0.973 8.893 1.00 95.31 91 ARG A CA 1
ATOM 702 C C . ARG A 1 91 ? 0.323 0.081 8.522 1.00 95.31 91 ARG A C 1
ATOM 704 O O . ARG A 1 91 ? 0.106 -0.185 7.348 1.00 95.31 91 ARG A O 1
ATOM 711 N N . GLY A 1 92 ? -0.418 -0.391 9.526 1.00 95.44 92 GLY A N 1
ATOM 712 C CA . GLY A 1 92 ? -1.405 -1.454 9.380 1.00 95.44 92 GLY A CA 1
ATOM 713 C C . GLY A 1 92 ? -0.799 -2.847 9.545 1.00 95.44 92 GLY A C 1
ATOM 714 O O . GLY A 1 92 ? 0.398 -3.011 9.803 1.00 95.44 92 GLY A O 1
ATOM 715 N N . TYR A 1 93 ? -1.660 -3.849 9.426 1.00 95.88 93 TYR A N 1
ATOM 716 C CA . TYR A 1 93 ? -1.357 -5.259 9.628 1.00 95.88 93 TYR A CA 1
ATOM 717 C C . TYR A 1 93 ? -2.056 -6.097 8.556 1.00 95.88 93 TYR A C 1
ATOM 719 O O . TYR A 1 93 ? -3.055 -5.686 7.966 1.00 95.88 93 TYR A O 1
ATOM 727 N N . ALA A 1 94 ? -1.594 -7.333 8.353 1.00 94.94 94 ALA A N 1
ATOM 728 C CA . ALA A 1 94 ? -2.302 -8.279 7.488 1.00 94.94 94 ALA A CA 1
ATOM 729 C C . ALA A 1 94 ? -3.770 -8.460 7.933 1.00 94.94 94 ALA A C 1
ATOM 731 O O . ALA A 1 94 ? -4.674 -8.470 7.103 1.00 94.94 94 ALA A O 1
ATOM 732 N N . ALA A 1 95 ? -4.011 -8.498 9.249 1.00 95.88 95 ALA A N 1
ATOM 733 C CA . ALA A 1 95 ? -5.342 -8.616 9.848 1.00 95.88 95 ALA A CA 1
ATOM 734 C C . ALA A 1 95 ? -6.262 -7.406 9.594 1.00 95.88 95 ALA A C 1
ATOM 736 O O . ALA A 1 95 ? -7.477 -7.537 9.684 1.00 95.88 95 ALA A O 1
ATOM 737 N N . THR A 1 96 ? -5.704 -6.245 9.249 1.00 97.12 96 THR A N 1
ATOM 738 C CA . THR A 1 96 ? -6.449 -4.980 9.100 1.00 97.12 96 THR A CA 1
ATOM 739 C C . THR A 1 96 ? -6.486 -4.499 7.656 1.00 97.12 96 THR A C 1
ATOM 741 O O . THR A 1 96 ? -6.943 -3.398 7.360 1.00 97.12 96 THR A O 1
ATOM 744 N N . THR A 1 97 ? -6.006 -5.337 6.737 1.00 98.00 97 THR A N 1
ATOM 745 C CA . THR A 1 97 ? -6.053 -5.061 5.307 1.00 98.00 97 THR A CA 1
ATOM 746 C C . THR A 1 97 ? -7.495 -5.137 4.814 1.00 98.00 97 THR A C 1
ATOM 748 O O . THR A 1 97 ? -8.206 -6.110 5.088 1.00 98.00 97 THR A O 1
ATOM 751 N N . ARG A 1 98 ? -7.913 -4.099 4.084 1.00 98.00 98 ARG A N 1
ATOM 752 C CA . ARG A 1 98 ? -9.288 -3.904 3.614 1.00 98.00 98 ARG A CA 1
ATOM 753 C C . ARG A 1 98 ? -9.426 -4.030 2.104 1.00 98.00 98 ARG A C 1
ATOM 755 O O . ARG A 1 98 ? -10.441 -4.549 1.656 1.00 98.00 98 ARG A O 1
ATOM 762 N N . VAL A 1 99 ? -8.443 -3.564 1.333 1.00 98.38 99 VAL A N 1
ATOM 763 C CA . VAL A 1 99 ? -8.484 -3.628 -0.137 1.00 98.38 99 VAL A CA 1
ATOM 764 C C . VAL A 1 99 ? -7.130 -4.038 -0.690 1.00 98.38 99 VAL A C 1
ATOM 766 O O . VAL A 1 99 ? -6.107 -3.478 -0.290 1.00 98.38 99 VAL A O 1
ATOM 769 N N . VAL A 1 100 ? -7.141 -4.973 -1.637 1.00 97.81 100 VAL A N 1
ATOM 770 C CA . VAL A 1 100 ? -5.975 -5.401 -2.414 1.00 97.81 100 VAL A CA 1
ATOM 771 C C . VAL A 1 100 ? -6.206 -5.008 -3.877 1.00 97.81 100 VAL A C 1
ATOM 773 O O . VAL A 1 100 ? -7.115 -5.552 -4.504 1.00 97.81 100 VAL A O 1
ATOM 776 N N . PRO A 1 101 ? -5.438 -4.059 -4.438 1.00 97.25 101 PRO A N 1
ATOM 777 C CA . PRO A 1 101 ? -5.667 -3.568 -5.801 1.00 97.25 101 PRO A CA 1
ATOM 778 C C . PRO A 1 101 ? -5.212 -4.561 -6.883 1.00 97.25 101 PRO A C 1
ATOM 780 O O . PRO A 1 101 ? -5.644 -4.488 -8.030 1.00 97.25 101 PRO A O 1
ATOM 783 N N . GLY A 1 102 ? -4.332 -5.490 -6.522 1.00 95.75 102 GLY A N 1
ATOM 784 C CA . GLY A 1 102 ? -3.727 -6.453 -7.424 1.00 95.75 102 GLY A CA 1
ATOM 785 C C . GLY A 1 102 ? -2.593 -7.200 -6.745 1.00 95.75 102 GLY A C 1
ATOM 786 O O . GLY A 1 102 ? -2.430 -7.136 -5.525 1.00 95.75 102 GLY A O 1
ATOM 787 N N . ILE A 1 103 ? -1.785 -7.865 -7.555 1.00 94.38 103 ILE A N 1
ATOM 788 C CA . ILE A 1 103 ? -0.533 -8.493 -7.134 1.00 94.38 103 ILE A CA 1
ATOM 789 C C . ILE A 1 103 ? 0.649 -7.653 -7.609 1.00 94.38 103 ILE A C 1
ATOM 791 O O . ILE A 1 103 ? 0.547 -6.896 -8.580 1.00 94.38 103 ILE A O 1
ATOM 795 N N . TRP A 1 104 ? 1.776 -7.787 -6.925 1.00 92.69 104 TRP A N 1
ATOM 796 C CA . TRP A 1 104 ? 2.988 -7.066 -7.272 1.00 92.69 104 TRP A CA 1
ATOM 797 C C . TRP A 1 104 ? 4.222 -7.926 -7.054 1.00 92.69 104 TRP A C 1
ATOM 799 O O . TRP A 1 104 ? 4.214 -8.866 -6.261 1.00 92.69 104 TRP A O 1
ATOM 809 N N . LEU A 1 105 ? 5.286 -7.560 -7.754 1.00 89.25 105 LEU A N 1
ATOM 810 C CA . LEU A 1 105 ? 6.597 -8.175 -7.660 1.00 89.25 105 LEU A CA 1
ATOM 811 C C . LEU A 1 105 ? 7.646 -7.077 -7.508 1.00 89.25 105 LEU A C 1
ATOM 813 O O . LEU A 1 105 ? 7.650 -6.110 -8.273 1.00 89.25 105 LEU A O 1
ATOM 817 N N . ASP A 1 106 ? 8.523 -7.244 -6.523 1.00 87.44 106 ASP A N 1
ATOM 818 C CA . ASP A 1 106 ? 9.699 -6.397 -6.343 1.00 87.44 106 ASP A CA 1
ATOM 819 C C . ASP A 1 106 ? 10.908 -7.090 -6.985 1.00 87.44 106 ASP A C 1
ATOM 821 O O . ASP A 1 106 ? 11.299 -8.190 -6.584 1.00 87.44 106 ASP A O 1
ATOM 825 N N . LEU A 1 107 ? 11.446 -6.482 -8.040 1.00 84.38 107 LEU A 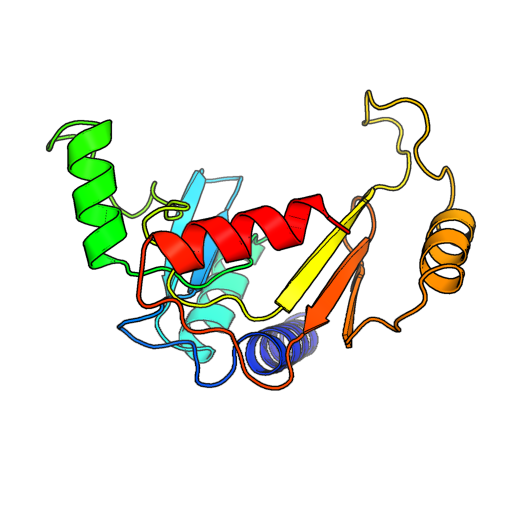N 1
ATOM 826 C CA . LEU A 1 107 ? 12.579 -6.983 -8.812 1.00 84.38 107 LEU A CA 1
ATOM 827 C C . LEU A 1 107 ? 13.803 -6.111 -8.545 1.00 84.38 107 LEU A C 1
ATOM 829 O O . LEU A 1 107 ? 14.043 -5.128 -9.248 1.00 84.38 107 LEU A O 1
ATOM 833 N N . ASP A 1 108 ? 14.592 -6.514 -7.553 1.00 79.56 108 ASP A N 1
ATOM 834 C CA . ASP A 1 108 ? 15.878 -5.896 -7.236 1.00 79.56 108 ASP A CA 1
ATOM 835 C C . ASP A 1 108 ? 16.911 -6.146 -8.350 1.00 79.56 108 ASP A C 1
ATOM 837 O O . ASP A 1 108 ? 17.075 -7.270 -8.834 1.00 79.56 108 ASP A O 1
ATOM 841 N N . VAL A 1 109 ? 17.675 -5.113 -8.706 1.00 74.75 109 VAL A N 1
ATOM 842 C CA . VAL A 1 109 ? 18.905 -5.253 -9.502 1.00 74.75 109 VAL A CA 1
ATOM 843 C C . VAL A 1 109 ? 20.083 -5.340 -8.542 1.00 74.75 109 VAL A C 1
ATOM 845 O O . VAL A 1 109 ? 20.149 -4.598 -7.561 1.00 74.75 109 VAL A O 1
ATOM 848 N N . ALA A 1 110 ? 21.038 -6.226 -8.826 1.00 67.38 110 ALA A N 1
ATOM 849 C CA . ALA A 1 110 ? 22.269 -6.303 -8.057 1.00 67.38 110 ALA A CA 1
ATOM 850 C C . ALA A 1 110 ? 22.977 -4.939 -8.070 1.00 67.38 110 ALA A C 1
ATOM 852 O O . ALA A 1 110 ? 23.296 -4.387 -9.123 1.00 67.38 110 ALA A O 1
ATOM 853 N N . ASN A 1 111 ? 23.234 -4.410 -6.883 1.00 62.34 111 ASN A N 1
ATOM 854 C CA . ASN A 1 111 ? 24.059 -3.235 -6.655 1.00 62.34 111 ASN A CA 1
ATOM 855 C C . ASN A 1 111 ? 25.098 -3.583 -5.576 1.00 62.34 111 ASN A C 1
ATOM 857 O O . ASN A 1 111 ? 24.951 -4.585 -4.873 1.00 62.34 111 ASN A O 1
ATOM 861 N N . ASP A 1 112 ? 26.129 -2.750 -5.411 1.00 56.91 112 ASP A N 1
ATOM 862 C CA . ASP A 1 112 ? 27.195 -2.963 -4.413 1.00 56.91 112 ASP A CA 1
ATOM 863 C C . ASP A 1 112 ? 26.684 -3.012 -2.952 1.00 56.91 112 ASP A C 1
ATOM 865 O O . ASP A 1 112 ? 27.458 -3.252 -2.029 1.00 56.91 112 ASP A O 1
ATOM 869 N N . SER A 1 113 ? 25.389 -2.762 -2.718 1.00 56.84 113 SER A N 1
ATOM 870 C CA . SER A 1 113 ? 24.759 -2.663 -1.397 1.00 56.84 113 SER A CA 1
ATOM 871 C C . SER A 1 113 ? 23.903 -3.880 -1.008 1.00 56.84 113 SER A C 1
ATOM 873 O O . SER A 1 113 ? 23.331 -3.867 0.082 1.00 56.84 113 SER A O 1
ATOM 875 N N . HIS A 1 114 ? 23.764 -4.917 -1.850 1.00 51.62 114 HIS A N 1
ATOM 876 C CA . HIS A 1 114 ? 22.852 -6.048 -1.597 1.00 51.62 114 HIS A CA 1
ATOM 877 C C . HIS A 1 114 ? 23.592 -7.377 -1.326 1.00 51.62 114 HIS A C 1
ATOM 879 O O . HIS A 1 114 ? 24.334 -7.880 -2.161 1.00 51.62 114 HIS A O 1
ATOM 885 N N . GLU A 1 115 ? 23.313 -8.004 -0.174 1.00 52.25 115 GLU A N 1
ATOM 886 C CA . GLU A 1 115 ? 23.874 -9.304 0.261 1.00 52.25 115 GLU A CA 1
ATOM 887 C C . GLU A 1 115 ? 23.255 -10.537 -0.446 1.00 52.25 115 GLU A C 1
ATOM 889 O O . GLU A 1 115 ? 23.657 -11.675 -0.191 1.00 52.25 115 GLU A O 1
ATOM 894 N N . LYS A 1 116 ? 22.259 -10.354 -1.327 1.00 55.41 116 LYS A N 1
ATOM 895 C CA . LYS A 1 116 ? 21.545 -11.462 -1.988 1.00 55.41 116 LYS A CA 1
ATOM 896 C C . LYS A 1 116 ? 22.298 -11.970 -3.225 1.00 55.41 116 LYS A C 1
ATOM 898 O O . LYS A 1 116 ? 22.427 -11.268 -4.225 1.00 55.41 116 LYS A O 1
ATOM 903 N N . LEU A 1 117 ? 22.725 -13.233 -3.184 1.00 57.06 117 LEU A N 1
ATOM 904 C CA . LEU A 1 117 ? 23.271 -13.959 -4.337 1.00 57.06 117 LEU A CA 1
ATOM 905 C C . LEU A 1 117 ? 22.163 -14.264 -5.366 1.00 57.06 117 LEU A C 1
ATOM 907 O O . LEU A 1 117 ? 21.065 -14.661 -4.986 1.00 57.06 117 LEU A O 1
ATOM 911 N N . GLY A 1 118 ? 22.463 -14.128 -6.665 1.00 64.75 118 GLY A N 1
ATOM 912 C CA . GLY A 1 118 ? 21.564 -14.532 -7.762 1.00 64.75 118 GLY A CA 1
ATOM 913 C C . GLY A 1 118 ? 20.616 -13.454 -8.301 1.00 64.75 118 GLY A C 1
ATOM 914 O O . GLY A 1 118 ? 19.714 -13.781 -9.068 1.00 64.75 118 GLY A O 1
ATOM 915 N N . LEU A 1 119 ? 20.807 -12.185 -7.928 1.00 69.56 119 LEU A N 1
ATOM 916 C CA . LEU A 1 119 ? 20.043 -11.076 -8.503 1.00 69.56 119 LEU A CA 1
ATOM 917 C C . LEU A 1 119 ? 20.459 -10.790 -9.960 1.00 69.56 119 LEU A C 1
ATOM 919 O O . LEU A 1 119 ? 21.637 -10.944 -10.302 1.00 69.56 119 LEU A O 1
ATOM 923 N N . PRO A 1 120 ? 19.529 -10.319 -10.811 1.00 72.12 120 PRO A N 1
ATOM 924 C CA . PRO A 1 120 ? 19.860 -9.754 -12.115 1.00 72.12 120 PRO A CA 1
ATOM 925 C C . PRO A 1 120 ? 20.917 -8.659 -11.970 1.00 72.12 120 PRO A C 1
ATOM 927 O O . PRO A 1 120 ? 20.742 -7.722 -11.196 1.00 72.12 120 PRO A O 1
ATOM 930 N N . THR A 1 121 ? 22.017 -8.754 -12.712 1.00 74.38 121 THR A N 1
ATOM 931 C CA . THR A 1 121 ? 23.115 -7.774 -12.630 1.00 74.38 121 THR A CA 1
ATOM 932 C C . THR A 1 121 ? 22.893 -6.562 -13.526 1.00 74.38 121 THR A C 1
ATOM 934 O O . THR A 1 121 ? 23.612 -5.570 -13.426 1.00 74.38 121 THR A O 1
ATOM 937 N N . THR A 1 122 ? 21.893 -6.624 -14.410 1.00 77.44 122 THR A N 1
ATOM 938 C CA . THR A 1 122 ? 21.565 -5.549 -15.341 1.00 77.44 122 THR A CA 1
ATOM 939 C C . THR A 1 122 ? 20.056 -5.368 -15.484 1.00 77.44 122 THR A C 1
ATOM 941 O O . THR A 1 122 ? 19.276 -6.313 -15.367 1.00 77.44 122 THR A O 1
ATOM 944 N N . MET A 1 123 ? 19.638 -4.154 -15.852 1.00 76.00 123 MET A N 1
ATOM 945 C CA . MET A 1 123 ? 18.250 -3.872 -16.247 1.00 76.00 123 MET A CA 1
ATOM 946 C C . MET A 1 123 ? 17.778 -4.730 -17.428 1.00 76.00 123 MET A C 1
ATOM 948 O O . MET A 1 123 ? 16.587 -4.998 -17.560 1.00 76.00 123 MET A O 1
ATOM 952 N N . HIS A 1 124 ? 18.700 -5.163 -18.292 1.00 80.88 124 HIS A N 1
ATOM 953 C CA . HIS A 1 124 ? 18.379 -6.052 -19.402 1.00 80.88 124 HIS A CA 1
ATOM 954 C C . HIS A 1 124 ? 17.959 -7.443 -18.907 1.00 80.88 124 HIS A C 1
ATOM 956 O O . HIS A 1 124 ? 17.027 -8.029 -19.451 1.00 80.88 124 HIS A O 1
ATOM 962 N N . ASP A 1 125 ? 18.589 -7.951 -17.850 1.00 81.94 125 ASP A N 1
ATOM 963 C CA . ASP A 1 125 ? 18.226 -9.246 -17.273 1.00 81.94 125 ASP A CA 1
ATOM 964 C C . ASP A 1 125 ? 16.909 -9.175 -16.493 1.00 81.94 125 ASP A C 1
ATOM 966 O O . ASP A 1 125 ? 16.107 -10.102 -16.572 1.00 81.94 125 ASP A O 1
ATOM 970 N N . VAL A 1 126 ? 16.618 -8.040 -15.848 1.00 82.00 126 VAL A N 1
ATOM 971 C CA . VAL A 1 126 ? 15.280 -7.777 -15.290 1.00 82.00 126 VAL A CA 1
ATOM 972 C C . VAL A 1 126 ? 14.213 -7.777 -16.388 1.00 82.00 126 VAL A C 1
ATOM 974 O O . VAL A 1 126 ? 13.157 -8.384 -16.220 1.00 82.00 126 VAL A O 1
ATOM 977 N N . GLN A 1 127 ? 14.489 -7.152 -17.538 1.00 81.50 127 GLN A N 1
ATOM 978 C CA . GLN A 1 127 ? 13.549 -7.152 -18.662 1.00 81.50 127 GLN A CA 1
ATOM 979 C C . GLN A 1 127 ? 13.289 -8.569 -19.192 1.00 81.50 127 GLN A C 1
ATOM 981 O O . GLN A 1 127 ? 12.140 -8.905 -19.451 1.00 81.50 127 GLN A O 1
ATOM 986 N N . LYS A 1 128 ? 14.312 -9.431 -19.281 1.00 84.81 128 LYS A N 1
ATOM 987 C CA . LYS A 1 128 ? 14.123 -10.839 -19.679 1.00 84.81 128 LYS A CA 1
ATOM 988 C C . LYS A 1 128 ? 13.204 -11.604 -18.730 1.00 84.81 128 LYS A C 1
ATOM 990 O O . LYS A 1 128 ? 12.426 -12.429 -19.194 1.00 84.81 128 LYS A O 1
ATOM 995 N N . ILE A 1 129 ? 13.302 -11.349 -17.422 1.00 85.00 129 ILE A N 1
ATOM 996 C CA . ILE A 1 129 ? 12.397 -11.955 -16.435 1.00 85.00 129 ILE A CA 1
ATOM 997 C C . ILE A 1 129 ? 10.963 -11.513 -16.72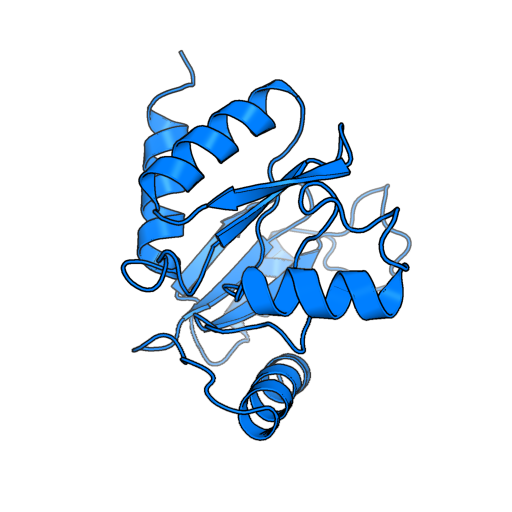1 1.00 85.00 129 ILE A C 1
ATOM 999 O O . ILE A 1 129 ? 10.076 -12.356 -16.799 1.00 85.00 129 ILE A O 1
ATOM 1003 N N . LEU A 1 130 ? 10.744 -10.215 -16.948 1.00 86.19 130 LEU A N 1
ATOM 1004 C CA . LEU A 1 130 ? 9.418 -9.683 -17.265 1.00 86.19 130 LEU A CA 1
ATOM 1005 C C . LEU A 1 130 ? 8.852 -10.235 -18.575 1.00 86.19 130 LEU A C 1
ATOM 1007 O O . LEU A 1 130 ? 7.676 -10.582 -18.625 1.00 86.19 130 LEU A O 1
ATOM 1011 N N . ASP A 1 131 ? 9.683 -10.357 -19.608 1.00 86.69 131 ASP A N 1
ATOM 1012 C CA . ASP A 1 131 ? 9.281 -10.893 -20.912 1.00 86.69 131 ASP A CA 1
ATOM 1013 C C . ASP A 1 131 ? 8.943 -12.393 -20.853 1.00 86.69 131 ASP A C 1
ATOM 1015 O O . ASP A 1 131 ? 8.211 -12.894 -21.707 1.00 86.69 131 ASP A O 1
ATOM 1019 N N . ALA A 1 132 ? 9.461 -13.114 -19.853 1.00 87.75 132 ALA A N 1
ATOM 1020 C CA . ALA A 1 132 ? 9.161 -14.525 -19.624 1.00 87.75 132 ALA A CA 1
ATOM 1021 C C . ALA A 1 132 ? 7.842 -14.753 -18.864 1.00 87.75 132 ALA A C 1
ATOM 1023 O O . ALA A 1 132 ? 7.341 -15.880 -18.846 1.00 87.75 132 ALA A O 1
ATOM 1024 N N . LEU A 1 133 ? 7.271 -13.716 -18.238 1.00 87.06 133 LEU A N 1
ATOM 1025 C CA . LEU A 1 133 ? 6.008 -13.838 -17.517 1.00 87.06 133 LEU A CA 1
ATOM 1026 C C . LEU A 1 133 ? 4.826 -13.927 -18.497 1.00 87.06 133 LEU A C 1
ATOM 1028 O O . LEU A 1 133 ? 4.775 -13.200 -19.491 1.00 87.06 133 LEU A O 1
ATOM 1032 N N . PRO A 1 134 ? 3.827 -14.783 -18.217 1.00 87.44 134 PRO A N 1
ATOM 1033 C CA . PRO A 1 134 ? 2.706 -15.008 -19.130 1.00 87.44 134 PRO A CA 1
ATOM 1034 C C . PRO A 1 134 ? 1.760 -13.805 -19.234 1.00 87.44 134 PRO A C 1
ATOM 1036 O O . PRO A 1 134 ? 0.985 -13.707 -20.185 1.00 87.44 134 PRO A O 1
ATOM 1039 N N . LEU A 1 135 ? 1.797 -12.899 -18.253 1.00 89.19 135 LEU A N 1
ATOM 1040 C CA . LEU A 1 135 ? 0.915 -11.743 -18.162 1.00 89.19 135 LEU A CA 1
ATOM 1041 C C . LEU A 1 135 ? 1.726 -10.451 -18.164 1.00 89.19 135 LEU A C 1
ATOM 1043 O O . LEU A 1 135 ? 2.693 -10.304 -17.418 1.00 89.19 135 LEU A O 1
ATOM 1047 N N . LYS A 1 136 ? 1.291 -9.480 -18.971 1.00 91.31 136 LYS A N 1
ATOM 1048 C CA . LYS A 1 136 ? 1.906 -8.150 -19.004 1.00 91.31 136 LYS A CA 1
ATOM 1049 C C . LYS A 1 136 ? 1.507 -7.345 -17.761 1.00 91.31 136 LYS A C 1
ATOM 1051 O O . LYS A 1 136 ? 0.317 -7.326 -17.441 1.00 91.31 136 LYS A O 1
ATOM 1056 N N . PRO A 1 137 ? 2.456 -6.661 -17.099 1.00 94.06 137 PRO A N 1
ATOM 1057 C CA . PRO A 1 137 ? 2.141 -5.780 -15.982 1.00 94.06 137 PRO A CA 1
ATOM 1058 C C . PRO A 1 137 ? 1.224 -4.624 -16.388 1.00 94.06 137 PRO A C 1
ATOM 1060 O O . PRO A 1 137 ? 1.343 -4.079 -17.486 1.00 94.06 137 PRO A O 1
ATOM 1063 N N . THR A 1 138 ? 0.362 -4.209 -15.465 1.00 95.75 138 THR A N 1
ATOM 1064 C CA . THR A 1 138 ? -0.403 -2.959 -15.531 1.00 95.75 138 THR A CA 1
ATOM 1065 C C . THR A 1 138 ? 0.494 -1.753 -15.262 1.00 95.75 138 THR A C 1
ATOM 1067 O O . THR A 1 138 ? 0.414 -0.763 -15.983 1.00 95.75 138 THR A O 1
ATOM 1070 N N . TRP A 1 139 ? 1.376 -1.852 -14.259 1.00 94.94 139 TRP A N 1
ATOM 1071 C CA . TRP A 1 139 ? 2.359 -0.814 -13.941 1.00 94.94 139 TRP A CA 1
ATOM 1072 C C . TRP A 1 139 ? 3.758 -1.395 -13.805 1.00 94.94 139 TRP A C 1
ATOM 1074 O O . TRP A 1 139 ? 3.952 -2.483 -13.265 1.00 94.94 139 TRP A O 1
ATOM 1084 N N . ILE A 1 140 ? 4.740 -0.618 -14.253 1.00 92.94 140 ILE A N 1
ATOM 1085 C CA . ILE A 1 140 ? 6.156 -0.843 -13.975 1.00 92.94 140 ILE A CA 1
ATOM 1086 C C . ILE A 1 140 ? 6.701 0.465 -13.416 1.00 92.94 140 ILE A C 1
ATOM 1088 O O . ILE A 1 140 ? 6.804 1.463 -14.131 1.00 92.94 140 ILE A O 1
ATOM 1092 N N . VAL A 1 141 ? 7.047 0.460 -12.134 1.00 89.31 141 VAL A N 1
ATOM 1093 C CA . VAL A 1 141 ? 7.615 1.608 -11.430 1.00 89.31 141 VAL A CA 1
ATOM 1094 C C . VAL A 1 141 ? 9.114 1.386 -11.290 1.00 89.31 141 VAL A C 1
ATOM 1096 O O . VAL A 1 141 ? 9.552 0.433 -10.651 1.00 89.31 141 VAL A O 1
ATOM 1099 N N . LYS A 1 142 ? 9.917 2.268 -11.891 1.00 85.56 142 LYS A N 1
ATOM 1100 C CA . LYS A 1 142 ? 11.371 2.262 -11.697 1.00 85.56 142 LYS A CA 1
ATOM 1101 C C . LYS A 1 142 ? 11.692 2.846 -10.328 1.00 85.56 142 LYS A C 1
ATOM 1103 O O . LYS A 1 142 ? 11.310 3.980 -10.046 1.00 85.56 142 LYS A O 1
ATOM 1108 N N . THR A 1 143 ? 12.397 2.088 -9.503 1.00 80.19 143 THR A N 1
ATOM 1109 C CA . THR A 1 143 ? 12.876 2.529 -8.190 1.00 80.19 143 THR A CA 1
ATOM 1110 C C . THR A 1 143 ? 14.397 2.687 -8.226 1.00 80.19 143 THR A C 1
ATOM 1112 O O . THR A 1 143 ? 15.053 2.298 -9.193 1.00 80.19 143 THR A O 1
ATOM 1115 N N . GLY A 1 144 ? 14.987 3.267 -7.177 1.00 69.81 144 GLY A N 1
ATOM 1116 C CA . GLY A 1 144 ? 16.447 3.371 -7.066 1.00 69.81 144 GLY A CA 1
ATOM 1117 C C . GLY A 1 144 ? 17.162 2.017 -6.938 1.00 69.81 144 GLY A C 1
ATOM 1118 O O . GLY A 1 144 ? 18.359 1.947 -7.202 1.00 69.81 144 GLY A O 1
ATOM 1119 N N . GLY A 1 145 ? 16.443 0.954 -6.551 1.00 74.38 145 GLY A N 1
ATOM 1120 C CA . GLY A 1 145 ? 16.984 -0.396 -6.348 1.00 74.38 145 GLY A CA 1
ATOM 1121 C C . GLY A 1 145 ? 16.585 -1.421 -7.414 1.00 74.38 145 GLY A C 1
ATOM 1122 O O . GLY A 1 145 ? 17.159 -2.507 -7.446 1.00 74.38 145 GLY A O 1
ATOM 1123 N N . GLY A 1 146 ? 15.636 -1.097 -8.298 1.00 84.06 146 GLY A N 1
ATOM 1124 C CA . GLY A 1 146 ? 15.097 -2.060 -9.254 1.00 84.06 146 GLY A CA 1
ATOM 1125 C C . GLY A 1 146 ? 13.755 -1.645 -9.852 1.00 84.06 146 GLY A C 1
ATOM 1126 O O . GLY A 1 146 ? 13.539 -0.475 -10.184 1.00 84.06 146 GLY A O 1
ATOM 1127 N N . LEU A 1 147 ? 12.852 -2.611 -10.021 1.00 88.00 147 LEU A N 1
ATOM 1128 C CA . LEU A 1 147 ? 11.501 -2.397 -10.536 1.00 88.00 147 LEU A CA 1
ATOM 1129 C C . LEU A 1 147 ? 10.453 -2.901 -9.553 1.00 88.00 147 LEU A C 1
ATOM 1131 O O . LEU A 1 147 ? 10.498 -4.047 -9.124 1.00 88.00 147 LEU A O 1
ATOM 1135 N N . HIS A 1 148 ? 9.443 -2.078 -9.313 1.00 90.44 148 HIS A N 1
ATOM 1136 C CA . HIS A 1 148 ? 8.218 -2.488 -8.646 1.00 90.44 148 HIS A CA 1
ATOM 1137 C C . HIS A 1 148 ? 7.132 -2.690 -9.706 1.00 90.44 148 HIS A C 1
ATOM 1139 O O . HIS A 1 148 ? 6.769 -1.760 -10.434 1.00 90.44 148 HIS A O 1
ATOM 1145 N N . VAL A 1 149 ? 6.656 -3.920 -9.846 1.00 93.31 149 VAL A N 1
ATOM 1146 C CA . VAL A 1 149 ? 5.842 -4.368 -10.981 1.00 93.31 149 VAL A CA 1
ATOM 1147 C C . VAL A 1 149 ? 4.469 -4.786 -10.486 1.00 93.31 149 VAL A C 1
ATOM 1149 O O . VAL A 1 149 ? 4.382 -5.483 -9.483 1.00 93.31 149 VAL A O 1
ATOM 1152 N N . TYR A 1 150 ? 3.404 -4.375 -11.172 1.00 95.06 150 TYR A N 1
ATOM 1153 C CA . TYR A 1 150 ? 2.024 -4.564 -10.719 1.00 95.06 150 TYR A CA 1
ATOM 1154 C C . TYR A 1 150 ? 1.158 -5.219 -11.783 1.00 95.06 150 TYR A C 1
ATOM 1156 O O . TYR A 1 150 ? 1.168 -4.781 -12.932 1.00 95.06 150 TYR A O 1
ATOM 1164 N N . TRP A 1 151 ? 0.318 -6.166 -11.371 1.00 95.44 151 TRP A N 1
ATOM 1165 C CA . TRP A 1 151 ? -0.821 -6.664 -12.141 1.00 95.44 151 TRP A CA 1
ATOM 1166 C C . TRP A 1 151 ? -2.088 -6.371 -11.346 1.00 95.44 151 TRP A C 1
ATOM 1168 O O . TRP A 1 151 ? -2.376 -7.030 -10.343 1.00 95.44 151 TRP A O 1
ATOM 1178 N N . LEU A 1 152 ? -2.813 -5.339 -11.767 1.00 96.69 152 LEU A N 1
ATOM 1179 C CA . LEU A 1 152 ? -4.034 -4.919 -11.091 1.00 96.69 152 LEU A CA 1
ATOM 1180 C C . LEU A 1 152 ? -5.200 -5.825 -11.471 1.00 96.69 152 LEU A C 1
ATOM 1182 O O . LEU A 1 152 ? -5.301 -6.297 -12.606 1.00 96.69 152 LEU A O 1
ATOM 1186 N N . PHE A 1 153 ? -6.090 -6.054 -10.512 1.00 95.44 153 PHE A N 1
ATOM 1187 C CA . PHE A 1 153 ? -7.366 -6.693 -10.795 1.00 95.44 153 PHE A CA 1
ATOM 1188 C C . PHE A 1 153 ? -8.258 -5.741 -11.595 1.00 95.44 153 PHE A C 1
ATOM 1190 O O . PHE A 1 153 ? -8.102 -4.523 -11.532 1.00 95.44 153 PHE A O 1
ATOM 1197 N N . GLN A 1 154 ? -9.223 -6.298 -12.329 1.00 93.06 154 GLN A N 1
ATOM 1198 C CA . GLN A 1 154 ? -10.233 -5.482 -13.007 1.00 93.06 154 GLN A CA 1
ATOM 1199 C C . GLN A 1 154 ? -11.020 -4.623 -12.004 1.00 93.06 154 GLN A C 1
ATOM 1201 O O . GLN A 1 154 ? -11.329 -3.471 -12.292 1.00 93.06 154 GLN A O 1
ATOM 1206 N N . GLU A 1 155 ? -11.298 -5.180 -10.824 1.00 94.38 155 GLU A N 1
ATOM 1207 C CA . GLU A 1 155 ? -11.868 -4.479 -9.677 1.00 94.38 155 GLU A CA 1
ATOM 1208 C C . GLU A 1 155 ? -11.008 -4.778 -8.437 1.00 94.38 155 GLU A C 1
ATOM 1210 O O . GLU A 1 155 ? -10.679 -5.948 -8.208 1.00 94.38 155 GLU A O 1
ATOM 1215 N N . PRO A 1 156 ? -10.630 -3.769 -7.625 1.00 96.19 156 PRO A N 1
ATOM 1216 C CA . PRO A 1 156 ? -9.884 -3.999 -6.393 1.00 96.19 156 PRO A CA 1
ATOM 1217 C C . PRO A 1 156 ? -10.611 -4.980 -5.470 1.00 96.19 156 PRO A C 1
ATOM 1219 O O . PRO A 1 156 ? -11.809 -4.850 -5.214 1.00 96.19 156 PRO A O 1
ATOM 1222 N N . TRP A 1 157 ? -9.880 -5.944 -4.916 1.00 97.56 157 TRP A N 1
ATOM 1223 C CA . TRP A 1 157 ? -10.471 -6.944 -4.039 1.00 97.56 157 TRP A CA 1
ATOM 1224 C C . TRP A 1 157 ? -10.704 -6.357 -2.648 1.00 97.56 157 TRP A C 1
ATOM 1226 O O . TRP A 1 157 ? -9.777 -6.186 -1.852 1.00 97.56 157 TRP A O 1
ATOM 1236 N N . VAL A 1 158 ? -11.966 -6.051 -2.357 1.00 97.75 158 VAL A N 1
ATOM 1237 C CA . VAL A 1 158 ? -12.438 -5.660 -1.028 1.00 97.75 158 VAL A CA 1
ATOM 1238 C C . VAL A 1 158 ? -12.534 -6.905 -0.140 1.00 97.75 158 VAL A C 1
ATOM 1240 O O . VAL A 1 158 ? -13.277 -7.830 -0.444 1.00 97.75 158 VAL A O 1
ATOM 1243 N N . LEU A 1 159 ? -11.783 -6.927 0.961 1.00 97.44 159 LEU A N 1
ATOM 1244 C CA . LEU A 1 159 ? -11.699 -8.062 1.884 1.00 97.44 159 LEU A CA 1
ATOM 1245 C C . LEU A 1 159 ? -12.654 -7.864 3.060 1.00 97.44 159 LEU A C 1
ATOM 1247 O O . LEU A 1 159 ? -12.472 -6.949 3.871 1.00 97.44 159 LEU A O 1
ATOM 1251 N N . GLU A 1 160 ? -13.652 -8.726 3.184 1.00 93.94 160 GLU A N 1
ATOM 1252 C CA . GLU A 1 160 ? -14.700 -8.655 4.208 1.00 93.94 160 GLU A CA 1
ATOM 1253 C C . GLU A 1 160 ? -14.470 -9.639 5.358 1.00 93.94 160 GLU A C 1
ATOM 1255 O O . GLU A 1 160 ? -15.093 -9.520 6.413 1.00 93.94 160 GLU A O 1
ATOM 1260 N N . SER A 1 161 ? -13.541 -10.587 5.202 1.00 95.50 161 SER A N 1
ATOM 1261 C CA . SER A 1 161 ? -13.274 -11.615 6.212 1.00 95.50 161 SER A CA 1
ATOM 1262 C C . SER A 1 161 ? -11.795 -11.975 6.378 1.00 95.50 161 SER A C 1
ATOM 1264 O O . SER A 1 161 ? -10.965 -11.779 5.489 1.00 95.50 161 SER A O 1
ATOM 1266 N N . ASP A 1 162 ? -11.467 -12.604 7.510 1.00 94.50 162 ASP A N 1
ATOM 1267 C CA . ASP A 1 162 ? -10.132 -13.171 7.757 1.00 94.50 162 ASP A CA 1
ATOM 1268 C C . ASP A 1 162 ? -9.789 -14.328 6.811 1.00 94.50 162 ASP A C 1
ATOM 1270 O O . ASP A 1 162 ? -8.618 -14.627 6.570 1.00 94.50 162 ASP A O 1
ATOM 1274 N N . ILE A 1 163 ? -10.803 -15.013 6.274 1.00 95.75 163 ILE A N 1
ATOM 1275 C CA . ILE A 1 163 ? -10.603 -16.050 5.258 1.00 95.75 163 ILE A CA 1
ATOM 1276 C C . ILE A 1 163 ? -10.091 -15.404 3.970 1.00 95.75 163 ILE A C 1
ATOM 1278 O O . ILE A 1 163 ? -9.114 -15.884 3.401 1.00 95.75 163 ILE A O 1
ATOM 1282 N N . GLU A 1 164 ? -10.694 -14.297 3.541 1.00 96.19 164 GLU A N 1
ATOM 1283 C CA . GLU A 1 164 ? -10.251 -13.565 2.353 1.00 96.19 164 GLU A CA 1
ATOM 1284 C C . GLU A 1 164 ? -8.885 -12.917 2.551 1.00 96.19 164 GLU A C 1
ATOM 1286 O O . GLU A 1 164 ? -8.037 -13.043 1.675 1.00 96.19 164 GLU A O 1
ATOM 1291 N N . ARG A 1 165 ? -8.607 -12.333 3.726 1.00 95.44 165 ARG A N 1
ATOM 1292 C CA . ARG A 1 165 ? -7.259 -11.834 4.062 1.00 95.44 165 ARG A CA 1
ATOM 1293 C C . ARG A 1 165 ? -6.188 -12.915 3.945 1.00 95.44 165 ARG A C 1
ATOM 1295 O O . ARG A 1 165 ? -5.124 -12.663 3.383 1.00 95.44 165 ARG A O 1
ATOM 1302 N N . ARG A 1 166 ? -6.465 -14.132 4.423 1.00 93.19 166 ARG A N 1
ATOM 1303 C CA . ARG A 1 166 ? -5.541 -15.269 4.270 1.00 93.19 166 ARG A CA 1
ATOM 1304 C C . ARG A 1 166 ? -5.388 -15.707 2.815 1.00 93.19 166 ARG A C 1
ATOM 1306 O O . ARG A 1 166 ? -4.271 -15.990 2.401 1.00 93.19 166 ARG A O 1
ATOM 1313 N N . ARG A 1 167 ? -6.476 -15.737 2.039 1.00 93.06 167 ARG A N 1
ATOM 1314 C CA . ARG A 1 167 ? -6.417 -16.053 0.601 1.00 93.06 167 ARG A CA 1
ATOM 1315 C C . ARG A 1 167 ? -5.599 -15.018 -0.170 1.00 93.06 167 ARG A C 1
ATOM 1317 O O . ARG A 1 167 ? -4.731 -15.399 -0.943 1.00 93.06 167 ARG A O 1
ATOM 1324 N N . ALA A 1 168 ? -5.821 -13.732 0.086 1.00 92.56 168 ALA A N 1
ATOM 1325 C CA . ALA A 1 168 ? -5.064 -12.650 -0.531 1.00 92.56 168 ALA A CA 1
ATOM 1326 C C . ALA A 1 168 ? -3.566 -12.726 -0.191 1.00 92.56 168 ALA A C 1
ATOM 1328 O O . ALA A 1 168 ? -2.730 -12.547 -1.071 1.00 92.56 168 ALA A O 1
ATOM 1329 N N . ALA A 1 169 ? -3.219 -13.056 1.057 1.00 88.06 169 ALA A N 1
ATOM 1330 C CA . ALA A 1 169 ? -1.828 -13.285 1.446 1.00 88.06 169 ALA A CA 1
ATOM 1331 C C . ALA A 1 169 ? -1.196 -14.489 0.720 1.00 88.06 169 ALA A C 1
ATOM 1333 O O . ALA A 1 169 ? -0.013 -14.441 0.395 1.00 88.06 169 ALA A O 1
ATOM 1334 N N . GLY A 1 170 ? -1.975 -15.544 0.452 1.00 85.31 170 GLY A N 1
ATOM 1335 C CA . GLY A 1 170 ? -1.530 -16.714 -0.310 1.00 85.31 170 GLY A CA 1
ATOM 1336 C C . GLY A 1 170 ? -1.244 -16.407 -1.781 1.00 85.31 170 GLY A C 1
ATOM 1337 O O . GLY A 1 170 ? -0.227 -16.856 -2.295 1.00 85.31 170 GLY A O 1
ATOM 1338 N N . LEU A 1 171 ? -2.062 -15.569 -2.433 1.00 81.69 171 LEU A N 1
ATOM 1339 C CA . LEU A 1 171 ? -1.842 -15.175 -3.836 1.00 81.69 171 LEU A CA 1
ATOM 1340 C C . LEU A 1 171 ? -0.468 -14.537 -4.069 1.00 81.69 171 LEU A C 1
ATOM 1342 O O . LEU A 1 171 ? 0.137 -14.766 -5.108 1.00 81.69 171 LEU A O 1
ATOM 1346 N N . GLY A 1 172 ? 0.037 -13.769 -3.099 1.00 66.81 172 GLY A N 1
ATOM 1347 C CA . GLY A 1 172 ? 1.372 -13.173 -3.182 1.00 66.81 172 GLY A CA 1
ATOM 1348 C C . GLY A 1 172 ? 2.528 -14.171 -3.034 1.00 66.81 172 GLY A C 1
ATOM 1349 O O . GLY A 1 172 ? 3.666 -13.790 -3.273 1.00 66.81 172 GLY A O 1
ATOM 1350 N N . GLN A 1 173 ? 2.267 -15.415 -2.612 1.00 64.56 173 GLN A N 1
ATOM 1351 C CA . GLN A 1 173 ? 3.277 -16.476 -2.476 1.00 64.56 173 GLN A CA 1
ATOM 1352 C C . GLN A 1 173 ? 3.253 -17.497 -3.623 1.00 64.56 173 GLN A C 1
ATOM 1354 O O . GLN A 1 173 ? 4.181 -18.293 -3.739 1.00 64.56 173 GLN A O 1
ATOM 1359 N N . GLU A 1 174 ? 2.192 -17.508 -4.432 1.00 59.22 174 GLU A N 1
ATOM 136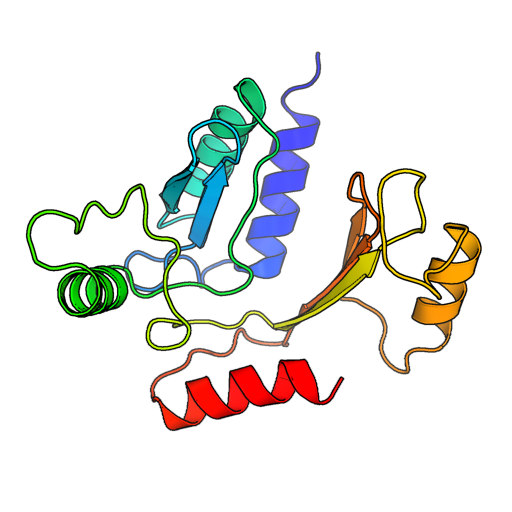0 C CA . GLU A 1 174 ? 1.980 -18.474 -5.523 1.00 59.22 174 GLU A CA 1
ATOM 1361 C C . GLU A 1 174 ? 2.422 -17.947 -6.902 1.00 59.22 174 GLU A C 1
ATOM 1363 O O . GLU A 1 174 ? 2.279 -18.658 -7.898 1.00 59.22 174 GLU A O 1
ATOM 1368 N N . TRP A 1 175 ? 2.949 -16.721 -6.957 1.00 48.91 175 TRP A N 1
ATOM 1369 C CA . TRP A 1 175 ? 3.423 -16.037 -8.163 1.00 48.91 175 TRP A CA 1
ATOM 1370 C C . TRP A 1 175 ? 4.942 -15.880 -8.192 1.00 48.91 175 TRP A C 1
ATOM 1372 O O . TRP A 1 175 ? 5.527 -15.578 -7.127 1.00 48.91 175 TRP A O 1
#

Secondary structure (DSSP, 8-state):
--SHHHHHHHHHHHHHHTGGG-BTTBBEEEEETTT--EEEESSHHHHHHHHHHHTTTS-EEE-SSEE-HHHHHHHHHHHH-GGG--GGG----GGGEEEEEEEEEEEEPP-TT---TT--SSHHHHHHHHHHSSS--SEEEE-SSEEEEEEEEEEEEE--SHHHHHHHHHHTT--